Protein AF-A0A9N9HUQ7-F1 (afdb_monomer_lite)

pLDDT: mean 70.9, std 15.23, range [41.84, 93.19]

InterPro domains:
  IPR036629 YjbJ superfamily [SSF69047] (4-51)

Organism: Funneliformis mosseae (NCBI:txid27381)

Radius of gyration: 17.9 Å; chains: 1; bounding box: 37×18×54 Å

Secondary structure (DSSP, 8-state):
-HHHHHHHHHHHHHHHTT-HHHHH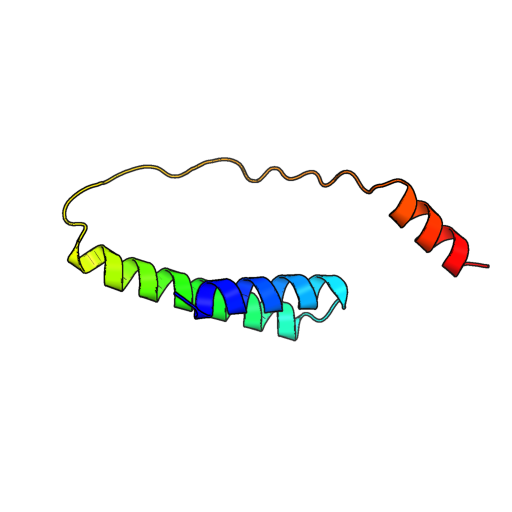HHHHHHHHHHHHHHHHHHTT-SS----------------HHHHHHHHHTT-

Sequence (75 aa):
GLKYYEGIAKENIGKVINNERLINEGESDKLAGESERDAASGHKKAEKATKTPDSIKKEGTVTDELVDMIRKSKL

Structure (mmCIF, N/CA/C/O backbone):
data_AF-A0A9N9HUQ7-F1
#
_entry.id   AF-A0A9N9HUQ7-F1
#
loop_
_atom_site.group_PDB
_atom_site.id
_atom_site.type_symbol
_atom_site.label_atom_id
_atom_site.label_alt_id
_atom_site.label_comp_id
_atom_site.label_asym_id
_atom_site.label_entity_id
_atom_site.label_seq_id
_atom_site.pdbx_PDB_ins_code
_atom_site.Cartn_x
_atom_site.Cartn_y
_atom_site.Cartn_z
_atom_site.occupancy
_atom_site.B_iso_or_equiv
_atom_site.auth_seq_id
_atom_site.auth_comp_id
_atom_site.auth_asym_id
_atom_site.auth_atom_id
_atom_site.pdbx_PDB_model_num
ATOM 1 N N . GLY A 1 1 ? 5.910 -5.018 -9.431 1.00 63.09 1 GLY A N 1
ATOM 2 C CA . GLY A 1 1 ? 4.813 -5.982 -9.728 1.00 63.09 1 GLY A CA 1
ATOM 3 C C . GLY A 1 1 ? 4.205 -6.600 -8.475 1.00 63.09 1 GLY A C 1
ATOM 4 O O . GLY A 1 1 ? 3.050 -6.313 -8.177 1.00 63.09 1 GLY A O 1
ATOM 5 N N . LEU A 1 2 ? 4.991 -7.411 -7.754 1.00 77.62 2 LEU A N 1
ATOM 6 C CA . LEU A 1 2 ? 4.633 -8.022 -6.464 1.00 77.62 2 LEU A CA 1
ATOM 7 C C . LEU A 1 2 ? 4.435 -6.968 -5.356 1.00 77.62 2 LEU A C 1
ATOM 9 O O . LEU A 1 2 ? 3.411 -6.979 -4.684 1.00 77.62 2 LEU A O 1
ATOM 13 N N . LYS A 1 3 ? 5.352 -5.989 -5.276 1.00 78.12 3 LYS A N 1
ATOM 14 C CA . LYS A 1 3 ? 5.312 -4.870 -4.313 1.00 78.12 3 LYS A CA 1
ATOM 15 C C . LYS A 1 3 ? 4.016 -4.062 -4.341 1.00 78.12 3 LYS A C 1
ATOM 17 O O . LYS A 1 3 ? 3.536 -3.636 -3.306 1.00 78.12 3 LYS A O 1
ATOM 22 N N . TYR A 1 4 ? 3.401 -3.928 -5.517 1.00 78.38 4 TYR A N 1
ATOM 23 C CA . TYR A 1 4 ? 2.109 -3.255 -5.651 1.00 78.38 4 TYR A CA 1
ATOM 24 C C . TYR A 1 4 ? 1.005 -3.965 -4.853 1.00 78.38 4 TYR A C 1
ATOM 26 O O . TYR A 1 4 ? 0.237 -3.330 -4.139 1.00 78.38 4 TYR A O 1
ATOM 34 N N . TYR A 1 5 ? 0.934 -5.296 -4.960 1.00 80.88 5 TYR A N 1
ATOM 35 C CA . TYR A 1 5 ? -0.063 -6.084 -4.235 1.00 80.88 5 TYR A CA 1
ATOM 36 C C . TYR A 1 5 ? 0.268 -6.188 -2.747 1.00 80.88 5 TYR A C 1
ATOM 38 O O . TYR A 1 5 ? -0.641 -6.185 -1.922 1.00 80.88 5 TYR A O 1
ATOM 46 N N . GLU A 1 6 ? 1.556 -6.237 -2.408 1.00 83.88 6 GLU A N 1
ATOM 47 C CA . GLU A 1 6 ? 2.017 -6.192 -1.022 1.00 83.88 6 GLU A CA 1
ATOM 48 C C . GLU A 1 6 ? 1.640 -4.864 -0.346 1.00 83.88 6 GLU A C 1
ATOM 50 O O . GLU A 1 6 ? 1.111 -4.871 0.764 1.00 83.88 6 GLU A O 1
ATOM 55 N N . GLY A 1 7 ? 1.800 -3.741 -1.053 1.00 84.00 7 GLY A N 1
ATOM 56 C CA . GLY A 1 7 ? 1.377 -2.423 -0.588 1.00 84.00 7 GLY A CA 1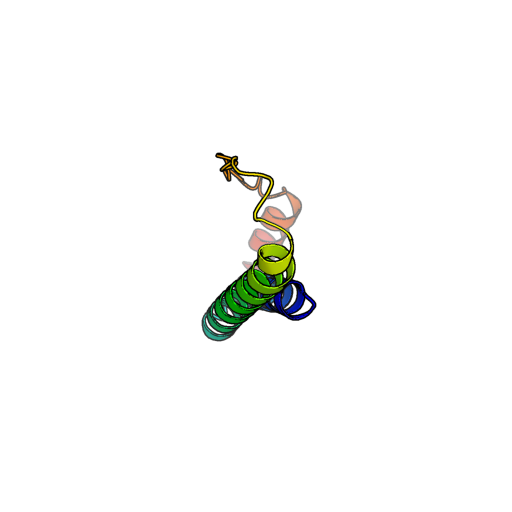
ATOM 57 C C . GLY A 1 7 ? -0.130 -2.334 -0.343 1.00 84.00 7 GLY A C 1
ATOM 58 O O . GLY A 1 7 ? -0.556 -1.914 0.730 1.00 84.00 7 GLY A O 1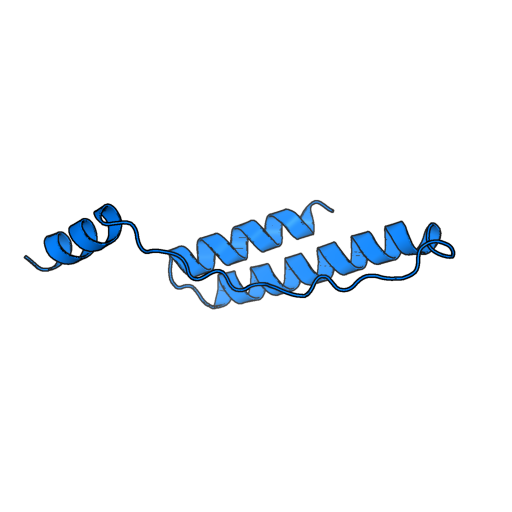
ATOM 59 N N . ILE A 1 8 ? -0.946 -2.843 -1.276 1.00 86.06 8 ILE A N 1
ATOM 60 C CA . ILE A 1 8 ? -2.409 -2.934 -1.100 1.00 86.06 8 ILE A CA 1
ATOM 61 C C . ILE A 1 8 ? -2.776 -3.765 0.137 1.00 86.06 8 ILE A C 1
ATOM 63 O O . ILE A 1 8 ? -3.702 -3.412 0.870 1.00 86.06 8 ILE A O 1
ATOM 67 N N . ALA A 1 9 ? -2.081 -4.881 0.371 1.00 87.81 9 ALA A N 1
ATOM 68 C CA . ALA A 1 9 ? -2.343 -5.726 1.530 1.00 87.81 9 ALA A CA 1
ATOM 69 C C . ALA A 1 9 ? -2.028 -4.988 2.841 1.00 87.81 9 ALA A C 1
ATOM 71 O O . ALA A 1 9 ? -2.865 -4.980 3.743 1.00 87.81 9 ALA A O 1
ATOM 72 N N . LYS A 1 10 ? -0.870 -4.320 2.928 1.00 83.69 10 LYS A N 1
ATOM 73 C CA . LYS A 1 10 ? -0.467 -3.523 4.100 1.00 83.69 10 LYS A CA 1
ATOM 74 C C . LYS A 1 10 ? -1.432 -2.366 4.362 1.00 83.69 10 LYS A C 1
ATOM 76 O O . LYS A 1 10 ? -1.893 -2.214 5.489 1.00 83.69 10 LYS A O 1
ATOM 81 N N . GLU A 1 11 ? -1.825 -1.633 3.321 1.00 83.75 11 GLU A N 1
ATOM 82 C CA . GLU A 1 11 ? -2.791 -0.533 3.418 1.00 83.75 11 GLU A CA 1
ATOM 83 C C . GLU A 1 11 ? -4.141 -1.012 3.978 1.00 83.75 11 GLU A C 1
ATOM 85 O O . GLU A 1 11 ? -4.672 -0.440 4.931 1.00 83.75 11 GLU A O 1
ATOM 90 N N . ASN A 1 12 ? -4.685 -2.101 3.426 1.00 82.62 12 ASN A N 1
ATOM 91 C CA . ASN A 1 12 ? -5.977 -2.640 3.851 1.00 82.62 12 ASN A CA 1
ATOM 92 C C . ASN A 1 12 ? -5.932 -3.207 5.270 1.00 82.62 12 ASN A C 1
ATOM 94 O O . ASN A 1 12 ? -6.833 -2.934 6.061 1.00 82.62 12 ASN A O 1
ATOM 98 N N . ILE A 1 13 ? -4.886 -3.964 5.613 1.00 84.69 13 ILE A N 1
ATOM 99 C CA . ILE A 1 13 ? -4.711 -4.480 6.974 1.00 84.69 13 ILE A CA 1
ATOM 100 C C . ILE A 1 13 ? -4.567 -3.307 7.945 1.00 84.69 13 ILE A C 1
ATOM 102 O O . ILE A 1 13 ? -5.241 -3.294 8.970 1.00 84.69 13 ILE A O 1
ATOM 106 N N . GLY A 1 14 ? -3.767 -2.294 7.599 1.00 81.31 14 GLY A N 1
ATOM 107 C CA . GLY A 1 14 ? -3.553 -1.095 8.405 1.00 81.31 14 GLY A CA 1
ATOM 108 C C . GLY A 1 14 ? -4.847 -0.345 8.695 1.00 81.31 14 GLY A C 1
ATOM 109 O O . GLY A 1 14 ? -5.084 0.024 9.841 1.00 81.31 14 GLY A O 1
ATOM 110 N N . LYS A 1 15 ? -5.733 -0.207 7.702 1.00 85.06 15 LYS A N 1
ATOM 111 C CA . LYS A 1 15 ? -7.075 0.369 7.890 1.00 85.06 15 LYS A CA 1
ATOM 112 C C . LYS A 1 15 ? -7.951 -0.471 8.817 1.00 85.06 15 LYS A C 1
ATOM 114 O O . LYS A 1 15 ? -8.649 0.092 9.653 1.00 85.06 15 LYS A O 1
ATOM 119 N N . VAL A 1 16 ? -7.902 -1.800 8.699 1.00 93.19 16 VAL A N 1
ATOM 120 C CA . VAL A 1 16 ? -8.686 -2.714 9.551 1.00 93.19 16 VAL A CA 1
ATOM 121 C C . VAL A 1 16 ? -8.258 -2.623 11.016 1.00 93.19 16 VAL A C 1
ATOM 123 O O . VAL A 1 16 ? -9.110 -2.623 11.899 1.00 93.19 16 VAL A O 1
ATOM 126 N N . ILE A 1 17 ? -6.954 -2.522 11.284 1.00 87.62 17 ILE A N 1
ATOM 127 C CA . ILE A 1 17 ? -6.416 -2.465 12.654 1.00 87.62 17 ILE A CA 1
ATOM 128 C C . ILE A 1 17 ? -6.138 -1.036 13.146 1.00 87.62 17 ILE A C 1
ATOM 130 O O . ILE A 1 17 ? -5.558 -0.862 14.214 1.00 87.62 17 ILE A O 1
ATOM 134 N N . ASN A 1 18 ? -6.522 -0.024 12.364 1.00 90.56 18 ASN A N 1
ATOM 135 C CA . ASN A 1 18 ? -6.258 1.396 12.605 1.00 90.56 18 ASN A CA 1
ATOM 136 C C . ASN A 1 18 ? -4.778 1.719 12.916 1.00 90.56 18 ASN A C 1
ATOM 138 O O . ASN A 1 18 ? -4.460 2.466 13.841 1.00 90.56 18 ASN A O 1
ATOM 142 N N . ASN A 1 19 ? -3.858 1.115 12.159 1.00 89.75 19 ASN A N 1
ATOM 143 C CA . ASN A 1 19 ? -2.416 1.305 12.289 1.00 89.75 19 ASN A CA 1
ATOM 144 C C . ASN A 1 19 ? -1.888 2.177 11.144 1.00 89.75 19 ASN A C 1
ATOM 146 O O . ASN A 1 19 ? -1.597 1.680 10.055 1.00 89.75 19 ASN A O 1
ATOM 150 N N . GLU A 1 20 ? -1.724 3.472 11.419 1.00 86.50 20 GLU A N 1
ATOM 151 C CA . GLU A 1 20 ? -1.251 4.471 10.449 1.00 86.50 20 GLU A CA 1
ATOM 152 C C . GLU A 1 20 ? 0.115 4.139 9.850 1.00 86.50 20 GLU A C 1
ATOM 154 O O . GLU A 1 20 ? 0.356 4.384 8.670 1.00 86.50 20 GLU A O 1
ATOM 159 N N . ARG A 1 21 ? 1.008 3.526 10.632 1.00 90.81 21 ARG A N 1
ATOM 160 C CA . ARG A 1 21 ? 2.321 3.122 10.129 1.00 90.81 21 ARG A CA 1
ATOM 161 C C . ARG A 1 21 ? 2.182 2.098 9.006 1.00 90.81 21 ARG A C 1
ATOM 163 O O . ARG A 1 21 ? 2.846 2.227 7.984 1.00 90.81 21 ARG A O 1
ATOM 170 N N . LEU A 1 22 ? 1.307 1.112 9.183 1.00 85.69 22 LEU A N 1
ATOM 171 C CA . LEU A 1 22 ? 1.093 0.064 8.187 1.00 85.69 22 LEU A CA 1
ATOM 172 C C . LEU A 1 22 ? 0.376 0.601 6.937 1.00 85.69 22 LEU A C 1
ATOM 174 O O . LEU A 1 22 ? 0.649 0.145 5.829 1.00 85.69 22 LEU A O 1
ATOM 178 N N . ILE A 1 23 ? -0.490 1.605 7.111 1.00 84.44 23 ILE A N 1
ATOM 179 C CA . ILE A 1 23 ? -1.113 2.334 5.999 1.00 84.44 23 ILE A CA 1
ATOM 180 C C . ILE A 1 23 ? -0.034 3.045 5.172 1.00 84.44 23 ILE A C 1
ATOM 182 O O . ILE A 1 23 ? 0.059 2.806 3.970 1.00 84.44 23 ILE A O 1
ATOM 186 N N . ASN A 1 24 ? 0.833 3.827 5.820 1.00 89.44 24 ASN A N 1
ATOM 187 C CA . ASN A 1 24 ? 1.898 4.582 5.151 1.00 89.44 24 ASN A CA 1
ATOM 188 C C . ASN A 1 24 ? 2.930 3.669 4.464 1.00 89.44 24 ASN A C 1
ATOM 190 O O . ASN A 1 24 ? 3.381 3.957 3.353 1.00 89.44 24 ASN A O 1
ATOM 194 N N . GLU A 1 25 ? 3.299 2.553 5.104 1.00 86.38 25 GLU A N 1
ATOM 195 C CA . GLU A 1 25 ? 4.162 1.527 4.500 1.00 86.38 25 GLU A CA 1
ATOM 196 C C . GLU A 1 25 ? 3.498 0.917 3.251 1.00 86.38 25 GLU A C 1
ATOM 198 O O . GLU A 1 25 ? 4.149 0.754 2.218 1.00 86.38 25 GLU A O 1
ATOM 203 N N . GLY A 1 26 ? 2.188 0.655 3.307 1.00 85.25 26 GLY A N 1
ATOM 204 C CA . GLY A 1 26 ? 1.418 0.154 2.170 1.00 85.25 26 GLY A CA 1
ATOM 205 C C . GLY A 1 26 ? 1.352 1.123 0.988 1.00 85.25 26 GLY A C 1
ATOM 206 O O . GLY A 1 26 ? 1.557 0.712 -0.157 1.00 85.25 26 GLY A O 1
ATOM 207 N N . GLU A 1 27 ? 1.130 2.411 1.251 1.00 88.50 27 GLU A N 1
ATOM 208 C CA . GLU A 1 27 ? 1.116 3.451 0.215 1.00 88.50 27 GLU A CA 1
ATOM 209 C C . GLU A 1 27 ? 2.479 3.595 -0.477 1.00 88.50 27 GLU A C 1
ATOM 211 O O . GLU A 1 27 ? 2.543 3.664 -1.708 1.00 88.50 27 GLU A O 1
ATOM 216 N N . SER A 1 28 ? 3.575 3.562 0.290 1.00 88.50 28 SER A N 1
ATOM 217 C CA . SER A 1 28 ? 4.936 3.598 -0.264 1.00 88.50 28 SER A CA 1
ATOM 218 C C . SER A 1 28 ? 5.233 2.399 -1.167 1.00 88.50 28 SER A C 1
ATOM 220 O O . SER A 1 28 ? 5.732 2.570 -2.282 1.00 88.50 28 SER A O 1
ATOM 222 N N . ASP A 1 29 ? 4.890 1.186 -0.731 1.00 86.69 29 ASP A N 1
ATOM 223 C CA . ASP A 1 29 ? 5.128 -0.036 -1.508 1.00 86.69 29 ASP A CA 1
ATOM 224 C C . ASP A 1 29 ? 4.276 -0.092 -2.782 1.00 86.69 29 ASP A C 1
ATOM 226 O O . ASP A 1 29 ? 4.735 -0.549 -3.839 1.00 86.69 29 ASP A O 1
ATOM 230 N N . LYS A 1 30 ? 3.044 0.422 -2.707 1.00 84.25 30 LYS A N 1
ATOM 231 C CA . LYS A 1 30 ? 2.158 0.568 -3.860 1.00 84.25 30 LYS A CA 1
ATOM 232 C C . LYS A 1 30 ? 2.772 1.502 -4.903 1.00 84.25 30 LYS A C 1
ATOM 234 O O . LYS A 1 30 ? 2.898 1.095 -6.059 1.00 84.25 30 LYS A O 1
ATOM 239 N N . LEU A 1 31 ? 3.224 2.689 -4.490 1.00 85.44 31 LEU A N 1
ATOM 240 C CA . LEU A 1 31 ? 3.852 3.683 -5.368 1.00 85.44 31 LEU A CA 1
ATOM 241 C C . LEU A 1 31 ? 5.154 3.157 -5.998 1.00 85.44 31 LEU A C 1
ATOM 243 O O . LEU A 1 31 ? 5.400 3.337 -7.193 1.00 85.44 31 LEU A O 1
ATOM 247 N N . ALA A 1 32 ? 5.979 2.456 -5.216 1.00 83.56 32 ALA A N 1
ATOM 248 C CA . ALA A 1 32 ? 7.187 1.808 -5.721 1.00 83.56 32 ALA A CA 1
ATOM 249 C C . ALA A 1 32 ? 6.846 0.723 -6.756 1.00 83.56 32 ALA A C 1
ATOM 251 O O . ALA A 1 32 ? 7.472 0.632 -7.812 1.00 83.56 32 ALA A O 1
ATOM 252 N N . GLY A 1 33 ? 5.813 -0.079 -6.487 1.00 81.81 33 GLY A N 1
ATOM 253 C CA . GLY A 1 33 ? 5.329 -1.105 -7.401 1.00 81.81 33 GLY A CA 1
ATOM 254 C C . GLY A 1 33 ? 4.727 -0.555 -8.699 1.00 81.81 33 GLY A C 1
ATOM 255 O O . GLY A 1 33 ? 4.881 -1.207 -9.736 1.00 81.81 33 GLY A O 1
ATOM 256 N N . GLU A 1 34 ? 4.059 0.600 -8.651 1.00 81.56 34 GLU A N 1
ATOM 257 C CA . GLU A 1 34 ? 3.581 1.349 -9.824 1.00 81.56 34 GLU A CA 1
ATOM 258 C C . GLU A 1 34 ? 4.756 1.892 -10.628 1.00 81.56 34 GLU A C 1
ATOM 260 O O . GLU A 1 34 ? 4.852 1.600 -11.814 1.00 81.56 34 GLU A O 1
ATOM 265 N N . SER A 1 35 ? 5.719 2.539 -9.971 1.00 80.94 35 SER A N 1
ATOM 266 C CA . SER A 1 35 ? 6.925 3.069 -10.619 1.00 80.94 35 SER A CA 1
ATOM 267 C C . SER A 1 35 ? 7.735 1.974 -11.321 1.00 80.94 35 SER A C 1
ATOM 269 O O . SER A 1 35 ? 8.193 2.155 -12.445 1.00 80.94 35 SER A O 1
ATOM 271 N N . GLU A 1 36 ? 7.872 0.796 -10.703 1.00 78.62 36 GLU A N 1
ATOM 272 C CA . GLU A 1 36 ? 8.505 -0.372 -11.328 1.00 78.62 36 GLU A CA 1
ATOM 273 C C . GLU A 1 36 ? 7.712 -0.886 -12.537 1.00 78.62 36 GLU A C 1
ATOM 275 O O . GLU A 1 36 ? 8.302 -1.273 -13.546 1.00 78.62 36 GLU A O 1
ATOM 280 N N . ARG A 1 37 ? 6.373 -0.921 -12.450 1.00 73.62 37 ARG A N 1
ATOM 281 C CA . ARG A 1 37 ? 5.514 -1.326 -13.574 1.00 73.62 37 ARG A CA 1
ATOM 282 C C . ARG A 1 37 ? 5.580 -0.316 -14.707 1.00 73.62 37 ARG A C 1
ATOM 284 O O . ARG A 1 37 ? 5.612 -0.739 -15.859 1.00 73.62 37 ARG A O 1
ATOM 291 N N . ASP A 1 38 ? 5.625 0.967 -14.392 1.00 72.69 38 ASP A N 1
ATOM 292 C CA . ASP A 1 38 ? 5.696 2.055 -15.355 1.00 72.69 38 ASP A CA 1
ATOM 293 C C . ASP A 1 38 ? 7.074 2.140 -15.993 1.00 72.69 38 ASP A C 1
ATOM 295 O O . ASP A 1 38 ? 7.150 2.326 -17.197 1.00 72.69 38 ASP A O 1
ATOM 299 N N . ALA A 1 39 ? 8.162 1.891 -15.262 1.00 70.06 39 ALA A N 1
ATOM 300 C CA . ALA A 1 39 ? 9.498 1.763 -15.843 1.00 70.06 39 ALA A CA 1
ATOM 301 C C . ALA A 1 39 ? 9.608 0.515 -16.739 1.00 70.06 39 ALA A C 1
ATOM 303 O O . ALA A 1 39 ? 10.098 0.589 -17.869 1.00 70.06 39 ALA A O 1
ATOM 304 N N . ALA A 1 40 ? 9.075 -0.626 -16.286 1.00 67.12 40 ALA A N 1
ATOM 305 C CA . ALA A 1 40 ? 9.024 -1.854 -17.082 1.00 67.12 40 ALA A CA 1
ATOM 306 C C . ALA A 1 40 ? 8.120 -1.712 -18.323 1.00 67.12 40 ALA A C 1
ATOM 308 O O . ALA A 1 40 ? 8.394 -2.302 -19.369 1.00 67.12 40 ALA A O 1
ATOM 309 N N . SER A 1 41 ? 7.055 -0.913 -18.224 1.00 63.47 41 SER A N 1
ATOM 310 C CA . SER A 1 41 ? 6.139 -0.614 -19.330 1.00 63.47 41 SER A CA 1
ATOM 311 C C . SER A 1 41 ? 6.618 0.555 -20.192 1.00 63.47 41 SER A C 1
ATOM 313 O O . SER A 1 41 ? 6.254 0.626 -21.358 1.00 63.47 41 SER A O 1
ATOM 315 N N . GLY A 1 42 ? 7.459 1.443 -19.665 1.00 52.19 42 GLY A N 1
ATOM 316 C CA . GLY A 1 42 ? 8.035 2.614 -20.327 1.00 52.19 42 GLY A CA 1
ATOM 317 C C . GLY A 1 42 ? 9.057 2.228 -21.388 1.00 52.19 42 GLY A C 1
ATOM 318 O O . GLY A 1 42 ? 9.089 2.836 -22.452 1.00 52.19 42 GLY A O 1
ATOM 319 N N . HIS A 1 43 ? 9.756 1.105 -21.200 1.00 50.41 43 HIS A N 1
ATOM 320 C CA . HIS A 1 43 ? 10.494 0.449 -22.285 1.00 50.41 43 HIS A CA 1
ATOM 321 C C . HIS A 1 43 ? 9.593 -0.113 -23.406 1.00 50.41 43 HIS A C 1
ATOM 323 O O . HIS A 1 43 ? 10.101 -0.513 -24.450 1.00 50.41 43 HIS A O 1
ATOM 329 N N . LYS A 1 44 ? 8.262 -0.130 -23.230 1.00 48.91 44 LYS A N 1
ATOM 330 C CA . LYS A 1 44 ? 7.274 -0.528 -24.250 1.00 48.91 44 LYS A CA 1
ATOM 331 C C . LYS A 1 44 ? 6.284 0.579 -24.635 1.00 48.91 44 LYS A C 1
ATOM 333 O O . LYS A 1 44 ? 5.433 0.343 -25.486 1.00 48.91 44 LYS A O 1
ATOM 338 N N . LYS A 1 45 ? 6.373 1.778 -24.050 1.00 44.62 45 LYS A N 1
ATOM 339 C CA . LYS A 1 45 ? 5.403 2.867 -24.243 1.00 44.62 45 LYS A CA 1
ATOM 340 C C . LYS A 1 45 ? 6.041 4.129 -24.833 1.00 44.62 45 LYS A C 1
ATOM 342 O O . LYS A 1 45 ? 5.898 5.222 -24.304 1.00 44.62 45 LYS A O 1
ATOM 347 N N . ALA A 1 46 ? 6.653 3.976 -26.006 1.00 47.91 46 ALA A N 1
ATOM 348 C CA . ALA A 1 46 ? 6.530 5.001 -27.049 1.00 47.91 46 ALA A CA 1
ATOM 349 C C . ALA A 1 46 ? 5.143 4.944 -27.734 1.00 47.91 46 ALA A C 1
ATOM 351 O O . ALA A 1 46 ? 4.824 5.768 -28.583 1.00 47.91 46 ALA A O 1
ATOM 352 N N . GLU A 1 47 ? 4.289 3.992 -27.351 1.00 48.81 47 GLU A N 1
ATOM 353 C CA . GLU A 1 47 ? 2.982 3.779 -27.953 1.00 48.81 47 GLU A CA 1
ATOM 354 C C . GLU A 1 47 ? 1.925 3.579 -26.857 1.00 48.81 47 GLU A C 1
ATOM 356 O O . GLU A 1 47 ? 2.109 2.803 -25.922 1.00 48.81 47 GLU A O 1
ATOM 361 N N . LYS A 1 48 ? 0.791 4.269 -26.987 1.00 41.84 48 LYS A N 1
ATOM 362 C CA . LYS A 1 48 ? -0.357 4.310 -26.056 1.00 41.84 48 LYS A CA 1
ATOM 363 C C . LYS A 1 48 ? -0.230 5.272 -24.878 1.00 41.84 48 LYS A C 1
ATOM 365 O O . LYS A 1 48 ? -0.247 4.906 -23.697 1.00 41.84 48 LYS A O 1
ATOM 370 N N . ALA A 1 49 ? -0.218 6.531 -25.299 1.00 49.97 49 ALA A N 1
ATOM 371 C CA . ALA A 1 49 ? -1.019 7.623 -24.770 1.00 49.97 49 ALA A CA 1
ATOM 372 C C . ALA A 1 49 ? -2.351 7.215 -24.095 1.00 49.97 49 ALA A C 1
ATOM 374 O O . ALA A 1 49 ? -2.977 6.217 -24.453 1.00 49.97 49 ALA A O 1
ATOM 375 N N . THR A 1 50 ? -2.764 8.103 -23.186 1.00 48.16 50 THR A N 1
ATOM 376 C CA . THR A 1 50 ? -4.146 8.471 -22.832 1.00 48.16 50 THR A CA 1
ATOM 377 C C . THR A 1 50 ? -5.048 7.399 -22.209 1.00 48.16 50 THR A C 1
ATOM 379 O O . THR A 1 50 ? -5.604 6.536 -22.882 1.00 48.16 50 THR A O 1
ATOM 382 N N . LYS A 1 51 ? -5.297 7.550 -20.899 1.00 46.94 51 LYS A N 1
ATOM 383 C CA . LYS A 1 51 ? -6.629 7.808 -20.308 1.00 46.94 51 LYS A CA 1
ATOM 384 C C . LYS A 1 51 ? -6.534 7.724 -18.786 1.00 46.94 51 LYS A C 1
ATOM 386 O O . LYS A 1 51 ? -6.381 6.642 -18.231 1.00 46.94 51 LYS A O 1
ATOM 391 N N . THR A 1 52 ? -6.652 8.873 -18.138 1.00 49.75 52 THR A N 1
ATOM 392 C CA . THR A 1 52 ? -7.094 9.005 -16.750 1.00 49.75 52 THR A CA 1
ATOM 393 C C . THR A 1 52 ? -8.482 8.366 -16.641 1.00 49.75 52 THR A C 1
ATOM 395 O O . THR A 1 52 ? -9.375 8.786 -17.380 1.00 49.75 52 THR A O 1
ATOM 398 N N . PRO A 1 53 ? -8.718 7.362 -15.783 1.00 48.53 53 PRO A N 1
ATOM 399 C CA . PRO A 1 53 ? -10.064 7.054 -15.350 1.00 48.53 53 PRO A CA 1
ATOM 400 C C . PRO A 1 53 ? -10.356 7.939 -14.142 1.00 48.53 53 PRO A C 1
ATOM 402 O O . PRO A 1 53 ? -9.890 7.688 -13.030 1.00 48.53 53 PRO A O 1
ATOM 405 N N . ASP A 1 54 ? -11.126 8.993 -14.396 1.00 53.12 54 ASP A N 1
ATOM 406 C CA . ASP A 1 54 ? -12.014 9.587 -13.408 1.00 53.12 54 ASP A CA 1
ATOM 407 C C . ASP A 1 54 ? -12.787 8.491 -12.655 1.00 53.12 54 ASP A C 1
ATOM 409 O O . ASP A 1 54 ? -13.093 7.439 -13.218 1.00 53.12 54 ASP A O 1
ATOM 413 N N . SER A 1 55 ? -13.177 8.798 -11.416 1.00 54.16 55 SER A N 1
ATOM 414 C CA . SER A 1 55 ? -14.102 8.069 -10.529 1.00 54.16 55 SER A CA 1
ATOM 415 C C . SER A 1 55 ? -13.532 6.976 -9.606 1.00 54.16 55 SER A C 1
ATOM 417 O O . SER A 1 55 ? -13.632 5.777 -9.844 1.00 54.16 55 SER A O 1
ATOM 419 N N . ILE A 1 56 ? -13.111 7.407 -8.410 1.00 52.19 56 ILE A N 1
ATOM 420 C CA . ILE A 1 56 ? -13.318 6.627 -7.181 1.00 52.19 56 ILE A CA 1
ATOM 421 C C . ILE A 1 56 ? -14.281 7.417 -6.288 1.00 52.19 56 ILE A C 1
ATOM 423 O O . ILE A 1 56 ? -13.886 8.086 -5.341 1.00 52.19 56 ILE A O 1
ATOM 427 N N . LYS A 1 57 ? -15.578 7.340 -6.600 1.00 51.81 57 LYS A N 1
ATOM 428 C CA . LYS A 1 57 ? -16.609 7.409 -5.562 1.00 51.81 57 LYS A CA 1
ATOM 429 C C . LYS A 1 57 ? -16.897 5.967 -5.164 1.00 51.81 57 LYS A C 1
ATOM 431 O O . LYS A 1 57 ? -17.602 5.264 -5.879 1.00 51.81 57 LYS A O 1
ATOM 436 N N . LYS A 1 58 ? -16.314 5.505 -4.061 1.00 48.91 58 LYS A N 1
ATOM 437 C CA . LYS A 1 58 ? -16.803 4.309 -3.369 1.00 48.91 58 LYS A CA 1
ATOM 438 C C . LYS A 1 58 ? -17.412 4.764 -2.054 1.00 48.91 58 LYS A C 1
ATOM 440 O O . LYS A 1 58 ? -16.749 4.770 -1.025 1.00 48.91 58 LYS A O 1
ATOM 445 N N . GLU A 1 59 ? -18.674 5.177 -2.121 1.00 49.56 59 GLU A N 1
ATOM 446 C CA . GLU A 1 59 ? -19.548 5.146 -0.952 1.00 49.56 59 GLU A CA 1
ATOM 447 C C . GLU A 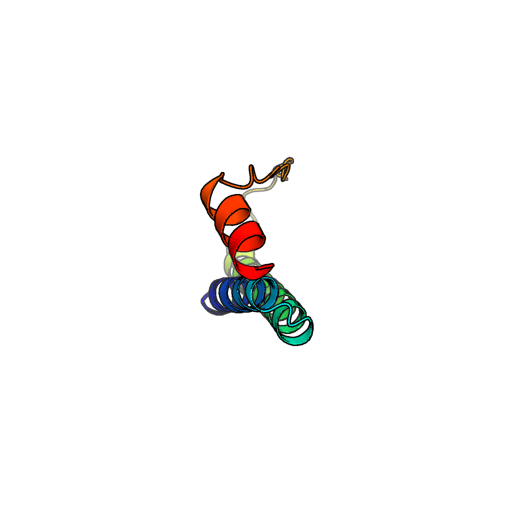1 59 ? -19.733 3.667 -0.597 1.00 49.56 59 GLU A C 1
ATOM 449 O O . GLU A 1 59 ? -20.449 2.928 -1.269 1.00 49.56 59 GLU A O 1
ATOM 454 N N . GLY A 1 60 ? -18.965 3.197 0.384 1.00 52.81 60 GLY A N 1
ATOM 455 C CA . GLY A 1 60 ? -19.134 1.864 0.938 1.00 52.81 60 GLY A CA 1
ATOM 456 C C . GLY A 1 60 ? -20.403 1.847 1.775 1.00 52.81 60 GLY A C 1
ATOM 457 O O . GLY A 1 60 ? -20.443 2.452 2.843 1.00 52.81 60 GLY A O 1
ATOM 458 N N . THR A 1 61 ? -21.444 1.174 1.292 1.00 51.53 61 THR A N 1
ATOM 459 C CA . THR A 1 61 ? -22.622 0.855 2.099 1.00 51.53 61 THR A CA 1
ATOM 460 C C . THR A 1 61 ? -22.162 -0.061 3.231 1.00 51.53 61 THR A C 1
ATOM 462 O O . THR A 1 61 ? -21.710 -1.179 2.983 1.00 51.53 61 THR A O 1
ATOM 465 N N . VAL A 1 62 ? -22.204 0.431 4.469 1.00 64.25 62 VAL A N 1
ATOM 466 C CA . VAL A 1 62 ? -21.942 -0.399 5.649 1.00 64.25 62 VAL A CA 1
ATOM 467 C C . VAL A 1 62 ? -23.047 -1.449 5.699 1.00 64.25 62 VAL A C 1
ATOM 469 O O . VAL A 1 62 ? -24.223 -1.096 5.741 1.00 64.25 62 VAL A O 1
ATOM 472 N N . THR A 1 63 ? -22.684 -2.729 5.629 1.00 67.38 63 THR A N 1
ATOM 473 C CA . THR A 1 63 ? -23.651 -3.824 5.730 1.00 67.38 63 THR A CA 1
ATOM 474 C C . THR A 1 63 ? -24.23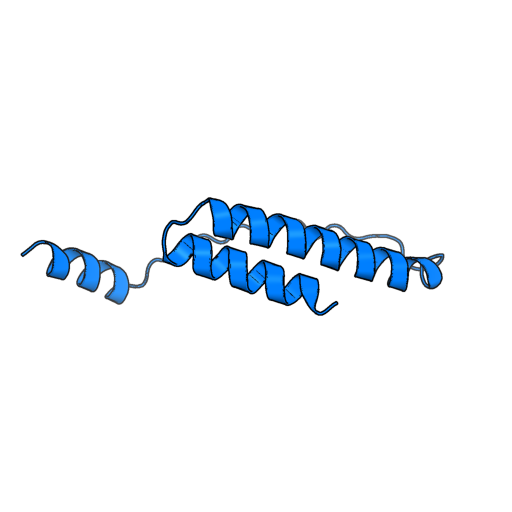4 -3.869 7.143 1.00 67.38 63 THR A C 1
ATOM 476 O O . THR A 1 63 ? -23.528 -3.614 8.122 1.00 67.38 63 THR A O 1
ATOM 479 N N . ASP A 1 64 ? -25.519 -4.208 7.263 1.00 65.38 64 ASP A N 1
ATOM 480 C CA . ASP A 1 64 ? -26.235 -4.238 8.548 1.00 65.38 64 ASP A CA 1
ATOM 481 C C . ASP A 1 64 ? -25.559 -5.147 9.595 1.00 65.38 64 ASP A C 1
ATOM 483 O O . ASP A 1 64 ? -25.643 -4.886 10.795 1.00 65.38 64 ASP A O 1
ATOM 487 N N . GLU A 1 65 ? -24.798 -6.154 9.155 1.00 61.91 65 GLU A N 1
ATOM 488 C CA . GLU A 1 65 ? -23.998 -7.035 10.017 1.00 61.91 65 GLU A CA 1
ATOM 489 C C . GLU A 1 65 ? -22.878 -6.296 10.767 1.00 61.91 65 GLU A C 1
ATOM 491 O O . GLU A 1 65 ? -22.653 -6.545 11.954 1.00 61.91 65 GLU A O 1
ATOM 496 N N . LEU A 1 66 ? -22.198 -5.346 10.111 1.00 67.88 66 LEU A N 1
ATOM 497 C CA . LEU A 1 66 ? -21.153 -4.534 10.746 1.00 67.88 66 LEU A CA 1
ATOM 498 C C . LEU A 1 66 ? -21.750 -3.579 11.784 1.00 67.88 66 LEU A C 1
ATOM 500 O O . LEU A 1 66 ? -21.155 -3.353 12.839 1.00 67.88 66 LEU A O 1
ATOM 504 N N . VAL A 1 67 ? -22.947 -3.051 11.517 1.00 72.75 67 VAL A N 1
ATOM 505 C CA . VAL A 1 67 ? -23.675 -2.199 12.467 1.00 72.75 67 VAL A CA 1
ATOM 506 C C . VAL A 1 67 ? -24.117 -3.007 13.690 1.00 72.75 67 VAL A C 1
ATOM 508 O O . VAL A 1 67 ? -24.012 -2.522 14.821 1.00 72.75 67 VAL A O 1
ATOM 511 N N . ASP A 1 68 ? -24.577 -4.242 13.483 1.00 75.12 68 ASP A N 1
ATOM 512 C CA . ASP A 1 68 ? -25.031 -5.117 14.564 1.00 75.12 68 ASP A CA 1
ATOM 513 C C . ASP A 1 68 ? -23.875 -5.573 15.468 1.00 75.12 68 ASP A C 1
ATOM 515 O O . ASP A 1 68 ? -24.004 -5.562 16.696 1.00 75.12 68 ASP A O 1
ATOM 519 N N . MET A 1 69 ? -22.701 -5.859 14.892 1.00 71.19 69 MET A N 1
ATOM 520 C CA . MET A 1 69 ? -21.483 -6.130 15.666 1.00 71.19 69 MET A CA 1
ATOM 521 C C . MET A 1 69 ? -21.098 -4.956 16.574 1.00 71.19 69 MET A C 1
ATOM 523 O O . MET A 1 69 ? -20.840 -5.156 17.760 1.00 71.19 69 MET A O 1
ATOM 527 N N . ILE A 1 70 ? -21.112 -3.723 16.054 1.00 76.12 70 ILE A N 1
ATOM 528 C CA . ILE A 1 70 ? -20.749 -2.529 16.835 1.00 76.12 70 ILE A CA 1
ATOM 529 C C . ILE A 1 70 ? -21.733 -2.293 17.990 1.00 76.12 70 ILE A C 1
ATOM 531 O O . ILE A 1 70 ? -21.312 -1.890 19.077 1.00 76.12 70 ILE A O 1
ATOM 535 N N . ARG A 1 71 ? -23.036 -2.545 17.790 1.00 74.81 71 ARG A N 1
ATOM 536 C CA . ARG A 1 71 ? -24.027 -2.435 18.877 1.00 74.81 71 ARG A CA 1
ATOM 537 C C . ARG A 1 71 ? -23.812 -3.485 19.957 1.00 74.81 71 ARG A C 1
ATOM 539 O O . ARG A 1 71 ? -23.885 -3.148 21.135 1.00 74.81 71 ARG A O 1
ATOM 546 N N . LYS A 1 72 ? -23.533 -4.731 19.571 1.00 72.12 72 LYS A N 1
ATOM 547 C CA . LYS A 1 72 ? -23.322 -5.834 20.519 1.00 72.12 72 LYS A CA 1
ATOM 548 C C . LYS A 1 72 ? -22.050 -5.677 21.348 1.00 72.12 72 LYS A C 1
ATOM 550 O O . LYS A 1 72 ? -22.026 -6.143 22.476 1.00 72.12 72 LYS A O 1
ATOM 555 N N . SER A 1 73 ? -21.030 -4.979 20.847 1.00 68.50 73 SER A N 1
ATOM 556 C CA . SER A 1 73 ? -19.811 -4.686 21.615 1.00 68.50 73 SER A CA 1
ATOM 557 C C . SER A 1 73 ? -19.960 -3.577 22.670 1.00 68.50 73 SER A C 1
ATOM 559 O O . SER A 1 73 ? -18.987 -3.291 23.365 1.00 68.50 73 SER A O 1
ATOM 561 N N . LYS A 1 74 ? -21.125 -2.918 22.784 1.00 59.47 74 LYS A N 1
ATOM 562 C CA . LYS A 1 74 ? -21.385 -1.845 23.769 1.00 59.47 74 LYS A CA 1
ATOM 563 C C . LYS A 1 74 ? -22.320 -2.248 24.925 1.00 59.47 74 LYS A C 1
ATOM 565 O O . LYS A 1 74 ? -22.736 -1.367 25.676 1.00 59.47 74 LYS A O 1
ATOM 570 N N . LEU A 1 75 ? -22.645 -3.534 25.059 1.00 50.94 75 LEU A N 1
ATOM 571 C CA . LEU A 1 75 ? -23.346 -4.126 26.208 1.00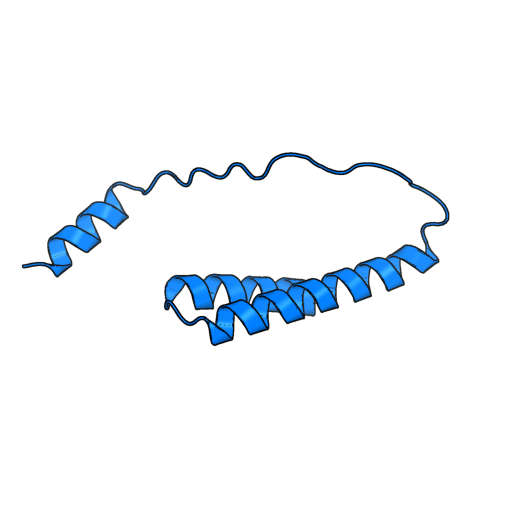 50.94 75 LEU A CA 1
ATOM 572 C C . LEU A 1 75 ? -22.368 -4.982 27.015 1.00 50.94 75 LEU A C 1
ATOM 574 O O . LEU A 1 75 ? -22.502 -4.977 28.256 1.00 50.94 75 LEU A O 1
#

Foldseek 3Di:
DVLLVVLVVQLVVCVVVVNVVSNVSSVVSNVVVVVVVCVVCVVVPVDDDDDDDDDDPDPDDDDVVNVVVVVVVVD